Protein AF-0000000073275368 (afdb_homodimer)

Solvent-accessible surface area (backbone atoms only — not comparable to full-atom values): 5603 Å² total; per-residue (Å²): 132,62,65,80,76,40,55,69,23,54,44,51,19,54,52,48,51,50,52,37,61,74,64,67,55,52,58,68,40,50,48,51,12,46,50,54,40,43,51,54,43,50,50,51,50,51,57,58,66,71,100,135,62,64,81,77,40,56,69,23,54,44,52,20,53,52,47,51,50,54,38,61,76,65,66,56,52,60,67,41,50,49,50,10,46,50,54,40,42,50,54,42,51,51,51,53,51,57,58,64,68,101

Radius of gyration: 14.23 Å; Cα contacts (8 Å, |Δi|>4): 71; chains: 2; bounding box: 40×44×33 Å

Sequence (102 aa):
MELKDAPKSVQLAVDLIYLFETNHIDPNTVLEALEIVRVDYEKKRDNQTANMELKDAPKSVQLAVDLIYLFETNHIDPNTVLEALEIVRVDYEKKRDNQTAN

Organism: Proteus mirabilis (strain HI4320) (NCBI:txid529507)

Nearest PDB structures (foldseek):
  1o22-assembly1_A-2  TM=7.172E-01  e=5.271E+00  T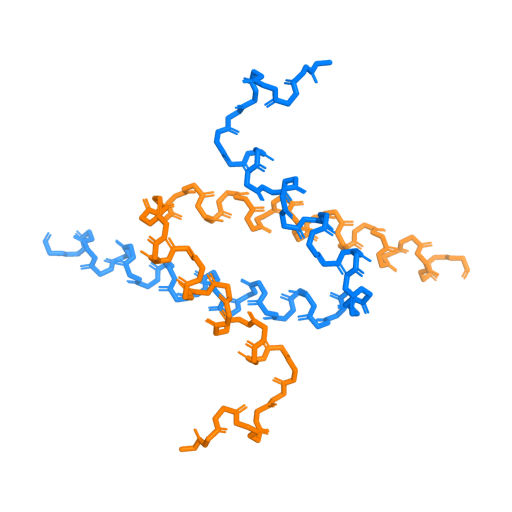hermotoga maritima

InterPro domains:
  IPR019630 Protein of unknown function DUF2496, YbaM-related [NF008266] (1-44)
  IPR019630 Protein of unknown function DUF2496, YbaM-related [PF10689] (3-44)

pLDDT: mean 89.16, std 14.5, range [40.78, 98.31]

Secondary structure (DSSP, 8-state):
--GGGS-HHHHHHHHHHHHHHHTT--HHHHHHHHHHHHHHHHHHHHHHHH-/--TTSS-HHHHHHHHHHHHHHHTT--HHHHHHHHHHHHHHHHHHHHHHHH-

Structure (mmCIF, N/CA/C/O backbone):
data_AF-0000000073275368-model_v1
#
loop_
_entity.id
_entity.type
_entity.pdbx_description
1 polymer 'DUF2496 domain-containing protein'
#
loop_
_atom_site.group_PDB
_atom_site.id
_atom_site.type_symbol
_atom_site.label_atom_id
_atom_site.label_alt_id
_atom_site.label_comp_id
_atom_site.label_asym_id
_atom_site.label_entity_id
_atom_site.label_seq_id
_atom_site.pdbx_PDB_ins_code
_atom_site.Cartn_x
_atom_site.Cartn_y
_atom_site.Cartn_z
_atom_site.occupancy
_atom_site.B_iso_or_equiv
_atom_site.auth_seq_id
_atom_site.auth_comp_id
_atom_site.auth_asym_id
_atom_site.auth_atom_id
_atom_site.pdbx_PDB_model_num
ATOM 1 N N . MET A 1 1 ? 19.766 12.141 -2.111 1 40.78 1 MET A N 1
ATOM 2 C CA . MET A 1 1 ? 19.844 10.75 -2.566 1 40.78 1 MET A CA 1
ATOM 3 C C . MET A 1 1 ? 18.672 10.406 -3.467 1 40.78 1 MET A C 1
ATOM 5 O O . MET A 1 1 ? 17.516 10.68 -3.119 1 40.78 1 MET A O 1
ATOM 9 N N . GLU A 1 2 ? 18.875 10.328 -4.801 1 51.5 2 GLU A N 1
ATOM 10 C CA . GLU A 1 2 ? 17.875 10.359 -5.867 1 51.5 2 GLU A CA 1
ATOM 11 C C . GLU A 1 2 ? 17.062 9.07 -5.895 1 51.5 2 GLU A C 1
ATOM 13 O O . GLU A 1 2 ? 17.547 8.016 -5.477 1 51.5 2 GLU A O 1
ATOM 18 N N . LEU A 1 3 ? 15.797 9.25 -5.746 1 66.75 3 LEU A N 1
ATOM 19 C CA . LEU A 1 3 ? 14.828 8.164 -5.836 1 66.75 3 LEU A CA 1
ATOM 20 C C . LEU A 1 3 ? 15.227 7.176 -6.93 1 66.75 3 LEU A C 1
ATOM 22 O O . LEU A 1 3 ? 14.844 6.004 -6.875 1 66.75 3 LEU A O 1
ATOM 26 N N . LYS A 1 4 ? 16.094 7.668 -7.801 1 67.69 4 LYS A N 1
ATOM 27 C CA . LYS A 1 4 ? 16.422 6.836 -8.961 1 67.69 4 LYS A CA 1
ATOM 28 C C . LYS A 1 4 ? 17.344 5.688 -8.562 1 67.69 4 LYS A C 1
ATOM 30 O O . LYS A 1 4 ? 17.344 4.637 -9.211 1 67.69 4 LYS A O 1
ATOM 35 N N . ASP A 1 5 ? 18.031 6.105 -7.59 1 77.94 5 ASP A N 1
ATOM 36 C CA . ASP A 1 5 ? 18.953 5.055 -7.168 1 77.94 5 ASP A CA 1
ATOM 37 C C . ASP A 1 5 ? 18.312 4.172 -6.094 1 77.94 5 ASP A C 1
ATOM 39 O O . ASP A 1 5 ? 18.906 3.172 -5.68 1 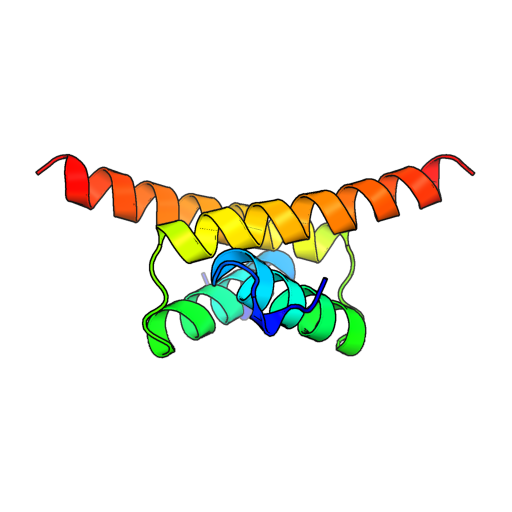77.94 5 ASP A O 1
ATOM 43 N N . ALA A 1 6 ? 17.234 4.473 -5.871 1 85.69 6 ALA A N 1
ATOM 44 C CA . ALA A 1 6 ? 16.562 3.74 -4.801 1 85.69 6 ALA A CA 1
ATOM 45 C C . ALA A 1 6 ? 16 2.422 -5.312 1 85.69 6 ALA A C 1
ATOM 47 O O . ALA A 1 6 ? 15.711 2.283 -6.504 1 85.69 6 ALA A O 1
ATOM 48 N N . PRO A 1 7 ? 15.938 1.483 -4.309 1 92.44 7 PRO A N 1
ATOM 49 C CA . PRO A 1 7 ? 15.359 0.191 -4.68 1 92.44 7 PRO A CA 1
ATOM 50 C C . PRO A 1 7 ? 13.938 0.318 -5.234 1 92.44 7 PRO A C 1
ATOM 52 O O . PRO A 1 7 ? 13.266 1.32 -4.988 1 92.44 7 PRO A O 1
ATOM 55 N N . LYS A 1 8 ? 13.531 -0.544 -6.074 1 94.31 8 LYS A N 1
ATOM 56 C CA . LYS A 1 8 ? 12.211 -0.546 -6.711 1 94.31 8 LYS A CA 1
ATOM 57 C C . LYS A 1 8 ? 11.109 -0.32 -5.688 1 94.31 8 LYS A C 1
ATOM 59 O O . LYS A 1 8 ? 10.117 0.356 -5.973 1 94.31 8 LYS A O 1
ATOM 64 N N . SER A 1 9 ? 11.328 -0.845 -4.473 1 97.5 9 SER A N 1
ATOM 65 C CA . SER A 1 9 ? 10.367 -0.696 -3.387 1 97.5 9 SER A CA 1
ATOM 66 C C . SER A 1 9 ? 10.195 0.767 -2.99 1 97.5 9 SER A C 1
ATOM 68 O O . SER A 1 9 ? 9.078 1.227 -2.744 1 97.5 9 SER A O 1
ATOM 70 N N . VAL A 1 10 ? 11.273 1.451 -3.021 1 96.31 10 VAL A N 1
ATOM 71 C CA . VAL A 1 10 ? 11.25 2.859 -2.643 1 96.31 10 VAL A CA 1
ATOM 72 C C . VAL A 1 10 ? 10.547 3.676 -3.725 1 96.31 10 VAL A C 1
ATOM 74 O O . VAL A 1 10 ? 9.75 4.566 -3.418 1 96.31 10 VAL A O 1
ATOM 77 N N . GLN A 1 11 ? 10.828 3.334 -4.93 1 95.69 11 GLN A N 1
ATOM 78 C CA . GLN A 1 11 ? 10.195 4.027 -6.047 1 95.69 11 GLN A CA 1
ATOM 79 C C . GLN A 1 11 ? 8.688 3.805 -6.055 1 95.69 11 GLN A C 1
ATOM 81 O O . GLN A 1 11 ? 7.918 4.746 -6.258 1 95.69 11 GLN A O 1
ATOM 86 N N . LEU A 1 12 ? 8.273 2.514 -5.82 1 97.5 12 LEU A N 1
ATOM 87 C CA . LEU A 1 12 ? 6.855 2.178 -5.758 1 97.5 12 LEU A CA 1
ATOM 88 C C . LEU A 1 12 ? 6.18 2.885 -4.586 1 97.5 12 LEU A C 1
ATOM 90 O O . LEU A 1 12 ? 5.066 3.398 -4.727 1 97.5 12 LEU A O 1
ATOM 94 N N . ALA A 1 13 ? 6.883 2.99 -3.477 1 97.75 13 ALA A N 1
ATOM 95 C CA . ALA A 1 13 ? 6.348 3.66 -2.295 1 97.75 13 ALA A CA 1
ATOM 96 C C . ALA A 1 13 ? 6.07 5.137 -2.576 1 97.75 13 ALA A C 1
ATOM 98 O O . ALA A 1 13 ? 5.004 5.648 -2.236 1 97.75 13 ALA A O 1
ATOM 99 N N . VAL A 1 14 ? 7.023 5.73 -3.238 1 96.19 14 VAL A N 1
ATOM 100 C CA . VAL A 1 14 ? 6.918 7.152 -3.551 1 96.19 14 VAL A CA 1
ATOM 101 C C . VAL A 1 14 ? 5.734 7.387 -4.488 1 96.19 14 VAL A C 1
ATOM 103 O O . VAL A 1 14 ? 4.984 8.352 -4.316 1 96.19 14 VAL A O 1
ATOM 106 N N . ASP A 1 15 ? 5.523 6.461 -5.426 1 96.88 15 ASP A N 1
ATOM 107 C CA . ASP A 1 15 ? 4.398 6.559 -6.352 1 96.88 15 ASP A CA 1
ATOM 108 C C . ASP A 1 15 ? 3.068 6.434 -5.613 1 96.88 15 ASP A C 1
ATOM 110 O O . ASP A 1 15 ? 2.141 7.211 -5.859 1 96.88 15 ASP A O 1
ATOM 114 N N . LEU A 1 16 ? 3.047 5.574 -4.664 1 97.88 16 LEU A N 1
ATOM 115 C CA . LEU A 1 16 ? 1.827 5.336 -3.9 1 97.88 16 LEU A CA 1
ATOM 116 C C . LEU A 1 16 ? 1.513 6.52 -2.992 1 97.88 16 LEU A C 1
ATOM 118 O O . LEU A 1 16 ? 0.36 6.949 -2.902 1 97.88 16 LEU A O 1
ATOM 122 N N . ILE A 1 17 ? 2.561 7.082 -2.264 1 97.5 17 ILE A N 1
ATOM 123 C CA . ILE A 1 17 ? 2.381 8.234 -1.393 1 97.5 17 ILE A CA 1
ATOM 124 C C . ILE A 1 17 ? 1.823 9.406 -2.197 1 97.5 17 ILE A C 1
ATOM 126 O O . ILE A 1 17 ? 0.873 10.07 -1.769 1 97.5 17 ILE A O 1
ATOM 130 N N . TYR A 1 18 ? 2.361 9.555 -3.404 1 96.44 18 TYR A N 1
ATOM 131 C CA . TYR A 1 18 ? 1.892 10.617 -4.285 1 96.44 18 TYR A CA 1
ATOM 132 C C . TYR A 1 18 ? 0.444 10.383 -4.699 1 96.44 18 TYR A C 1
ATOM 134 O O . TYR A 1 18 ? -0.377 11.305 -4.652 1 96.44 18 TYR A O 1
ATOM 142 N N . LEU A 1 19 ? 0.137 9.078 -5.043 1 96.38 19 LEU A N 1
ATOM 143 C CA . LEU A 1 19 ? -1.206 8.695 -5.465 1 96.38 19 LEU A CA 1
ATOM 144 C C . LEU A 1 19 ? -2.219 8.945 -4.352 1 96.38 19 LEU A C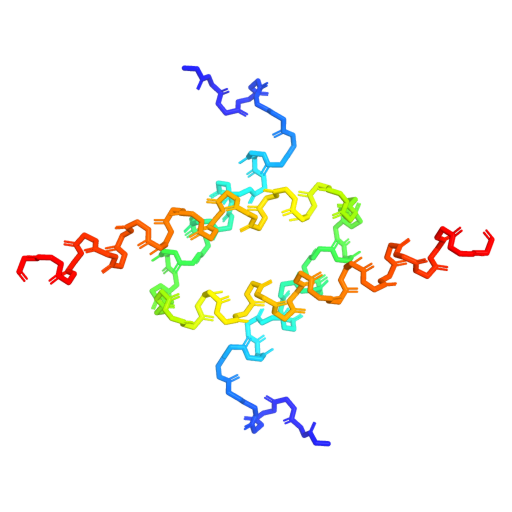 1
ATOM 146 O O . LEU A 1 19 ? -3.281 9.523 -4.594 1 96.38 19 LEU A O 1
ATOM 150 N N . PHE A 1 20 ? -1.87 8.609 -3.07 1 97.31 20 PHE A N 1
ATOM 151 C CA . PHE A 1 20 ? -2.781 8.75 -1.941 1 97.31 20 PHE A CA 1
ATOM 152 C C . PHE A 1 20 ? -2.938 10.211 -1.547 1 97.31 20 PHE A C 1
ATOM 154 O O . PHE A 1 20 ? -4.043 10.664 -1.242 1 97.31 20 PHE A O 1
ATOM 161 N N . GLU A 1 21 ? -1.845 10.961 -1.562 1 95.88 21 GLU A N 1
ATOM 162 C CA . GLU A 1 21 ? -1.872 12.367 -1.181 1 95.88 21 GLU A CA 1
ATOM 163 C C . GLU A 1 21 ? -2.643 13.203 -2.201 1 95.88 21 GLU A C 1
ATOM 165 O O . GLU A 1 21 ? -3.432 14.07 -1.829 1 95.88 21 GLU A O 1
ATOM 170 N N . THR A 1 22 ? -2.48 12.875 -3.471 1 95.69 22 THR A N 1
ATOM 171 C CA . THR A 1 22 ? -3.143 13.625 -4.531 1 95.69 22 THR A CA 1
ATOM 172 C C . THR A 1 22 ? -4.641 13.336 -4.547 1 95.69 22 THR A C 1
ATOM 174 O O . THR A 1 22 ? -5.438 14.188 -4.949 1 95.69 22 THR A O 1
ATOM 177 N N . ASN A 1 23 ? -5.008 12.141 -4.098 1 95.38 23 ASN A N 1
ATOM 178 C CA . ASN A 1 23 ? -6.41 11.734 -4.07 1 95.38 23 ASN A CA 1
ATOM 179 C C . ASN A 1 23 ? -7.039 11.984 -2.705 1 95.38 23 ASN A C 1
ATOM 181 O O . ASN A 1 23 ? -8.195 11.625 -2.473 1 95.38 23 ASN A O 1
ATOM 185 N N . HIS A 1 24 ? -6.289 12.727 -1.859 1 94.38 24 HIS A N 1
ATOM 186 C CA . HIS A 1 24 ? -6.766 13.102 -0.533 1 94.38 24 HIS A CA 1
ATOM 187 C C . HIS A 1 24 ? -7.355 11.906 0.206 1 94.38 24 HIS A C 1
ATOM 189 O O . HIS A 1 24 ? -8.43 12.008 0.801 1 94.38 24 HIS A O 1
ATOM 195 N N . ILE A 1 25 ? -6.684 10.82 0.191 1 95.56 25 ILE A N 1
ATOM 196 C CA . ILE A 1 25 ? -7.125 9.609 0.882 1 95.56 25 ILE A CA 1
ATOM 197 C C . ILE A 1 25 ? -6.805 9.719 2.371 1 95.56 25 ILE A C 1
ATOM 199 O O . ILE A 1 25 ? -5.715 10.156 2.746 1 95.56 25 ILE A O 1
ATOM 203 N N . ASP A 1 26 ? -7.777 9.359 3.184 1 94.44 26 ASP A N 1
ATOM 204 C CA . ASP A 1 26 ? -7.586 9.391 4.629 1 94.44 26 ASP A CA 1
ATOM 205 C C . ASP A 1 26 ? -6.488 8.414 5.059 1 94.44 26 ASP A C 1
ATOM 207 O O . ASP A 1 26 ? -6.426 7.285 4.566 1 94.44 26 ASP A O 1
ATOM 211 N N . PRO A 1 27 ? -5.578 8.867 5.879 1 95.25 27 PRO A N 1
ATOM 212 C CA . PRO A 1 27 ? -4.496 8.008 6.359 1 95.25 27 PRO A CA 1
ATOM 213 C C . PRO A 1 27 ? -5.004 6.684 6.93 1 95.25 27 PRO A C 1
ATOM 215 O O . PRO A 1 27 ? -4.371 5.641 6.734 1 95.25 27 PRO A O 1
ATOM 218 N N . ASN A 1 28 ? -6.105 6.699 7.637 1 95.25 28 ASN A N 1
ATOM 219 C CA . ASN A 1 28 ? -6.68 5.48 8.203 1 95.25 28 ASN A CA 1
ATOM 220 C C . ASN A 1 28 ? -7.141 4.52 7.109 1 95.25 28 ASN A C 1
ATOM 222 O O . ASN A 1 28 ? -6.93 3.309 7.215 1 95.25 28 ASN A O 1
ATOM 226 N N . THR A 1 29 ? -7.711 5.113 6.16 1 97.06 29 THR A N 1
ATOM 227 C CA . THR A 1 29 ? -8.164 4.324 5.02 1 97.06 29 THR A CA 1
ATOM 228 C C . THR A 1 29 ? -6.98 3.711 4.281 1 97.06 29 THR A C 1
ATOM 230 O O . THR A 1 29 ? -7.023 2.545 3.889 1 97.06 29 THR A O 1
ATOM 233 N N . VAL A 1 30 ? -5.91 4.496 4.137 1 97.81 30 VAL A N 1
ATOM 234 C CA . VAL A 1 30 ? -4.691 4.043 3.473 1 97.81 30 VAL A CA 1
ATOM 235 C C . VAL A 1 30 ? -4.078 2.883 4.25 1 97.81 30 VAL A C 1
ATOM 237 O O . VAL A 1 30 ? -3.76 1.84 3.676 1 97.81 30 VAL A O 1
ATOM 240 N N . LEU A 1 31 ? -3.973 3.012 5.543 1 97.75 31 LEU A N 1
ATOM 241 C CA . LEU A 1 31 ? -3.342 2.01 6.395 1 97.75 31 LEU A CA 1
ATOM 242 C C . LEU A 1 31 ? -4.125 0.702 6.367 1 97.75 31 LEU A C 1
ATOM 244 O O . LEU A 1 31 ? -3.537 -0.378 6.297 1 97.75 31 LEU A O 1
ATOM 248 N N . GLU A 1 32 ? -5.445 0.871 6.43 1 96.88 32 GLU A N 1
ATOM 249 C CA . GLU A 1 32 ? -6.297 -0.312 6.383 1 96.88 32 GLU A CA 1
ATOM 250 C C . GLU A 1 32 ? -6.184 -1.023 5.039 1 96.88 32 GLU A C 1
ATOM 252 O O . GLU A 1 32 ? -6.105 -2.252 4.984 1 96.88 32 GLU A O 1
ATOM 257 N N . ALA A 1 33 ? -6.121 -0.27 3.975 1 98.06 33 ALA A N 1
ATOM 258 C CA . ALA A 1 33 ? -5.996 -0.832 2.633 1 98.06 33 ALA A CA 1
ATOM 259 C C . ALA A 1 33 ? -4.66 -1.551 2.461 1 98.06 33 ALA A C 1
ATOM 261 O O . ALA A 1 33 ? -4.605 -2.641 1.887 1 98.06 33 ALA A O 1
ATOM 262 N N . LEU A 1 34 ? -3.627 -0.935 2.961 1 98.31 34 LEU A N 1
ATOM 263 C CA . LEU A 1 34 ? -2.293 -1.515 2.844 1 98.31 34 LEU A CA 1
ATOM 264 C C . LEU A 1 34 ? -2.225 -2.865 3.547 1 98.31 34 LEU A C 1
ATOM 266 O O . LEU A 1 34 ? -1.552 -3.785 3.074 1 98.31 34 LEU A O 1
ATOM 270 N N . GLU A 1 35 ? -2.92 -2.967 4.668 1 97.56 35 GLU A N 1
ATOM 271 C CA . GLU A 1 35 ? -2.945 -4.223 5.41 1 97.56 35 GLU A CA 1
ATOM 272 C C . GLU A 1 35 ? -3.617 -5.328 4.602 1 97.56 35 GLU A C 1
ATOM 274 O O . GLU A 1 35 ? -3.139 -6.465 4.574 1 97.56 35 GLU A O 1
ATOM 279 N N . ILE A 1 36 ? -4.676 -4.961 3.943 1 97.38 36 ILE A N 1
ATOM 280 C CA . ILE A 1 36 ? -5.422 -5.918 3.133 1 97.38 36 ILE A CA 1
ATOM 281 C C . ILE A 1 36 ? -4.555 -6.387 1.965 1 97.38 36 ILE A C 1
ATOM 283 O O . ILE A 1 36 ? -4.473 -7.586 1.687 1 97.38 36 ILE A O 1
ATOM 287 N N . VAL A 1 37 ? -3.844 -5.469 1.349 1 97.94 37 VAL A N 1
ATOM 288 C CA . VAL A 1 37 ? -2.971 -5.797 0.226 1 97.94 37 VAL A CA 1
ATOM 289 C C . VAL A 1 37 ? -1.799 -6.645 0.713 1 97.94 37 VAL A C 1
AT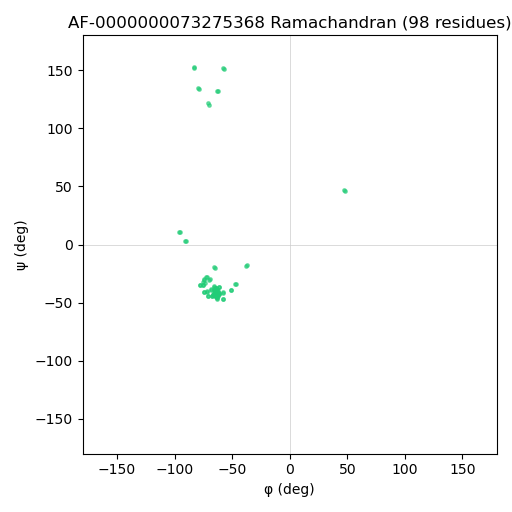OM 291 O O . VAL A 1 37 ? -1.442 -7.645 0.084 1 97.94 37 VAL A O 1
ATOM 294 N N . ARG A 1 38 ? -1.254 -6.246 1.799 1 97.56 38 ARG A N 1
ATOM 295 C CA . ARG A 1 38 ? -0.122 -6.961 2.381 1 97.56 38 ARG A CA 1
ATOM 296 C C . ARG A 1 38 ? -0.482 -8.414 2.662 1 97.56 38 ARG A C 1
ATOM 298 O O . ARG A 1 38 ? 0.267 -9.328 2.303 1 97.56 38 ARG A O 1
ATOM 305 N N . VAL A 1 39 ? -1.612 -8.648 3.26 1 96.25 39 VAL A N 1
ATOM 306 C CA . VAL A 1 39 ? -2.064 -9.984 3.639 1 96.25 39 VAL A CA 1
ATOM 307 C C . VAL A 1 39 ? -2.225 -10.852 2.391 1 96.25 39 VAL A C 1
ATOM 309 O O . VAL A 1 39 ? -1.812 -12.008 2.375 1 96.25 39 VAL A O 1
ATOM 312 N N . ASP A 1 40 ? -2.812 -10.172 1.361 1 96.69 40 ASP A N 1
ATOM 313 C CA . ASP A 1 40 ? -3.033 -10.914 0.124 1 96.69 40 ASP A CA 1
ATOM 314 C C . ASP A 1 40 ? -1.709 -11.352 -0.496 1 96.69 40 ASP A C 1
ATOM 316 O O . ASP A 1 40 ? -1.57 -12.5 -0.932 1 96.69 40 ASP A O 1
ATOM 320 N N . TYR A 1 41 ? -0.721 -10.578 -0.558 1 96.19 41 TYR A N 1
ATOM 321 C CA . TYR A 1 41 ? 0.572 -10.859 -1.17 1 96.19 41 TYR A CA 1
ATOM 322 C C . TYR A 1 41 ? 1.399 -11.789 -0.29 1 96.19 41 TYR A C 1
ATOM 324 O O . TYR A 1 41 ? 2.182 -12.602 -0.794 1 96.19 41 TYR A O 1
ATOM 332 N N . GLU A 1 42 ? 1.291 -11.664 1.012 1 95.38 42 GLU A N 1
ATOM 333 C CA . GLU A 1 42 ? 1.981 -12.562 1.929 1 95.38 42 GLU A CA 1
ATOM 334 C C . GLU A 1 42 ? 1.469 -13.992 1.785 1 95.38 42 GLU A C 1
ATOM 336 O O . GLU A 1 42 ? 2.252 -14.945 1.811 1 95.38 42 GLU A O 1
ATOM 341 N N . LYS A 1 43 ? 0.171 -14.094 1.697 1 92.81 43 LYS A N 1
ATOM 342 C CA . LYS A 1 43 ? -0.446 -15.406 1.52 1 92.81 43 LYS A CA 1
ATOM 343 C C . LYS A 1 43 ? -0.008 -16.047 0.206 1 92.81 43 LYS A C 1
ATOM 345 O O . LYS A 1 43 ? 0.286 -17.234 0.16 1 92.81 43 LYS A O 1
ATOM 350 N N . LYS A 1 44 ? 0.04 -15.164 -0.776 1 89.5 44 LYS A N 1
ATOM 351 C CA . LYS A 1 44 ? 0.441 -15.648 -2.096 1 89.5 44 LYS A CA 1
ATOM 352 C C . LYS A 1 44 ? 1.897 -16.094 -2.098 1 89.5 44 LYS A C 1
ATOM 354 O O . LYS A 1 44 ? 2.234 -17.125 -2.709 1 89.5 44 LYS A O 1
ATOM 359 N N . ARG A 1 45 ? 2.639 -15.32 -1.49 1 87.5 45 ARG A N 1
ATOM 360 C CA . ARG A 1 45 ? 4.062 -15.633 -1.399 1 87.5 45 ARG A CA 1
ATOM 361 C C . ARG A 1 45 ? 4.285 -16.922 -0.624 1 87.5 45 ARG A C 1
ATOM 363 O O . ARG A 1 45 ? 5.133 -17.734 -0.998 1 87.5 45 ARG A O 1
ATOM 370 N N . ASP A 1 46 ? 3.584 -17.016 0.493 1 89.31 46 ASP A N 1
ATOM 371 C CA . ASP A 1 46 ? 3.719 -18.188 1.348 1 89.31 46 ASP A CA 1
ATOM 372 C C . ASP A 1 46 ? 3.209 -19.438 0.64 1 89.31 46 ASP A C 1
ATOM 374 O O . ASP A 1 46 ? 3.709 -20.547 0.878 1 89.31 46 ASP A O 1
ATOM 378 N N . ASN A 1 47 ? 2.148 -19.234 -0.15 1 85.56 47 ASN A N 1
ATOM 379 C CA . ASN A 1 47 ? 1.596 -20.359 -0.902 1 85.56 47 ASN A CA 1
ATOM 380 C C . ASN A 1 47 ? 2.533 -20.797 -2.021 1 85.56 47 ASN A C 1
ATOM 382 O O . ASN A 1 47 ? 2.49 -21.953 -2.457 1 85.56 47 ASN A O 1
ATOM 386 N N . GLN A 1 48 ? 3.246 -19.922 -2.527 1 72.25 48 GLN A N 1
ATOM 387 C CA . GLN A 1 48 ? 4.203 -20.266 -3.572 1 72.25 48 GLN A CA 1
ATOM 388 C C . GLN A 1 48 ? 5.406 -21 -2.994 1 72.25 48 GLN A C 1
ATOM 390 O O . GLN A 1 48 ? 6.027 -21.828 -3.678 1 72.25 48 GLN A O 1
ATOM 395 N N . THR A 1 49 ? 5.832 -20.656 -1.703 1 64.19 49 THR A N 1
ATOM 396 C CA . THR A 1 49 ? 6.984 -21.328 -1.117 1 64.19 49 THR A CA 1
ATOM 397 C C . THR A 1 49 ? 6.602 -22.719 -0.606 1 64.19 49 THR A C 1
ATOM 399 O O . THR A 1 49 ? 7.473 -23.562 -0.363 1 64.19 49 THR A O 1
ATOM 402 N N . ALA A 1 50 ? 5.367 -22.75 -0.116 1 57.97 50 ALA A N 1
ATOM 403 C CA . ALA A 1 50 ? 5.031 -24.062 0.415 1 57.97 50 ALA A CA 1
ATOM 404 C C . ALA A 1 50 ? 5 -25.109 -0.695 1 57.97 50 ALA A C 1
ATOM 406 O O . ALA A 1 50 ? 5.172 -26.312 -0.436 1 57.97 50 ALA A O 1
ATOM 407 N N . ASN A 1 51 ? 4.875 -24.859 -1.883 1 44.66 51 ASN A N 1
ATOM 408 C CA . ASN A 1 51 ? 4.957 -26.031 -2.746 1 44.66 51 ASN A CA 1
ATOM 409 C C . ASN A 1 51 ? 6.371 -26.219 -3.289 1 44.66 51 ASN A C 1
ATOM 411 O O . ASN A 1 51 ? 7.004 -25.266 -3.74 1 44.66 51 ASN A O 1
ATOM 415 N N . MET B 1 1 ? -20.547 -10.633 -2.266 1 40.84 1 MET B N 1
ATOM 416 C CA . MET B 1 1 ? -20.531 -9.406 -1.469 1 40.84 1 MET B CA 1
ATOM 417 C C . MET B 1 1 ? -19.781 -8.297 -2.197 1 40.84 1 MET B C 1
ATOM 419 O O . MET B 1 1 ? -18.672 -8.508 -2.686 1 40.84 1 MET B O 1
ATOM 423 N N . GLU B 1 2 ? -20.516 -7.344 -2.818 1 51.91 2 GLU B N 1
ATOM 424 C CA . GLU B 1 2 ? -20.062 -6.391 -3.83 1 51.91 2 GLU B CA 1
ATOM 425 C C . GLU B 1 2 ? -19.125 -5.352 -3.232 1 51.91 2 GLU B C 1
ATOM 427 O O . GLU B 1 2 ? -19.203 -5.047 -2.041 1 51.91 2 GLU B O 1
ATOM 432 N N . LEU B 1 3 ? -17.953 -5.336 -3.76 1 67 3 LEU B N 1
ATOM 433 C CA . LEU B 1 3 ? -16.922 -4.367 -3.396 1 67 3 LEU B CA 1
ATOM 434 C C . LEU B 1 3 ? -17.547 -2.994 -3.135 1 67 3 LEU B C 1
ATOM 436 O O . LEU B 1 3 ? -16.938 -2.16 -2.457 1 67 3 LEU B O 1
ATOM 440 N N . LYS B 1 4 ? -18.766 -2.871 -3.631 1 68.38 4 LYS B N 1
ATOM 441 C CA . LYS B 1 4 ? -19.375 -1.545 -3.553 1 68.38 4 LYS B CA 1
ATOM 442 C C . LYS B 1 4 ? -19.812 -1.224 -2.129 1 68.38 4 LYS B C 1
ATOM 444 O O . LYS B 1 4 ? -19.859 -0.057 -1.735 1 68.38 4 LYS B O 1
ATOM 449 N N . ASP B 1 5 ? -20.109 -2.336 -1.591 1 78.5 5 ASP B N 1
ATOM 450 C CA . ASP B 1 5 ? -20.562 -2.1 -0.223 1 78.5 5 ASP B CA 1
ATOM 451 C C . ASP B 1 5 ? -19.391 -2.172 0.76 1 78.5 5 ASP B C 1
ATOM 453 O O . ASP B 1 5 ? -19.562 -1.907 1.952 1 78.5 5 ASP B O 1
ATOM 457 N N . ALA B 1 6 ? -18.391 -2.332 0.246 1 85.81 6 ALA B N 1
ATOM 458 C CA . ALA B 1 6 ? -17.219 -2.49 1.102 1 85.81 6 ALA B CA 1
ATOM 459 C C . ALA B 1 6 ? -16.672 -1.135 1.532 1 85.81 6 ALA B C 1
ATOM 461 O O . ALA B 1 6 ? -16.875 -0.129 0.847 1 85.81 6 ALA B O 1
ATOM 462 N N . PRO B 1 7 ? -16.016 -1.222 2.756 1 92.56 7 PRO B N 1
ATOM 463 C CA . PRO B 1 7 ? -15.406 0.018 3.242 1 92.56 7 PRO B CA 1
ATOM 464 C C . PRO B 1 7 ? -14.391 0.599 2.264 1 92.56 7 PRO B C 1
ATOM 466 O O . PRO B 1 7 ? -13.883 -0.118 1.398 1 92.56 7 PRO B O 1
ATOM 469 N N . LYS B 1 8 ? -14.203 1.851 2.256 1 94.31 8 LYS B N 1
ATOM 470 C CA . LYS B 1 8 ? -13.281 2.555 1.363 1 94.31 8 LYS B CA 1
ATOM 471 C C . LYS B 1 8 ? -11.922 1.873 1.326 1 94.31 8 LYS B C 1
ATOM 473 O O . LYS B 1 8 ? -11.273 1.816 0.277 1 94.31 8 LYS B O 1
ATOM 478 N N . SER B 1 9 ? -11.523 1.311 2.475 1 97.5 9 SER B N 1
ATOM 479 C CA . SER B 1 9 ? -10.25 0.606 2.588 1 97.5 9 SER B CA 1
ATOM 480 C C . SER B 1 9 ? -10.219 -0.625 1.688 1 97.5 9 SER B C 1
ATOM 482 O O . SER B 1 9 ? -9.203 -0.9 1.04 1 97.5 9 SER B O 1
ATOM 484 N N . VAL B 1 10 ? -11.32 -1.264 1.619 1 96.38 10 VAL B N 1
ATOM 485 C CA . VAL B 1 10 ? -11.414 -2.475 0.811 1 96.38 10 VAL B CA 1
ATOM 486 C C . VAL B 1 10 ? -11.383 -2.111 -0.672 1 96.38 10 VAL B C 1
ATOM 488 O O . VAL B 1 10 ? -10.719 -2.777 -1.468 1 96.38 10 VAL B O 1
ATOM 491 N N . GLN B 1 11 ? -12.055 -1.066 -0.98 1 95.81 11 GLN B N 1
ATOM 492 C CA . GLN B 1 11 ? -12.086 -0.608 -2.365 1 95.81 11 GLN B CA 1
ATOM 493 C C . GLN B 1 11 ? -10.695 -0.168 -2.826 1 95.81 11 GLN B C 1
ATOM 495 O O . GLN B 1 11 ? -10.273 -0.507 -3.932 1 95.81 11 GLN B O 1
ATOM 500 N N . LEU B 1 12 ? -9.992 0.605 -1.938 1 97.5 12 LEU B N 1
ATOM 501 C CA . LEU B 1 12 ? -8.633 1.051 -2.24 1 97.5 12 LEU B CA 1
ATOM 502 C C . LEU B 1 12 ? -7.688 -0.137 -2.369 1 97.5 12 LEU B C 1
ATOM 504 O O . LEU B 1 12 ? -6.844 -0.171 -3.271 1 97.5 12 LEU B O 1
ATOM 508 N N . ALA B 1 13 ? -7.875 -1.136 -1.531 1 97.75 13 ALA B N 1
ATOM 509 C CA . ALA B 1 13 ? -7.039 -2.334 -1.567 1 97.75 13 ALA B CA 1
ATOM 510 C C . ALA B 1 13 ? -7.188 -3.064 -2.898 1 97.75 13 ALA B C 1
ATOM 512 O O . ALA B 1 13 ? -6.191 -3.453 -3.516 1 97.75 13 ALA B O 1
ATOM 513 N N . VAL B 1 14 ? -8.422 -3.168 -3.318 1 96.19 14 VAL B N 1
ATOM 514 C CA . VAL B 1 14 ? -8.719 -3.875 -4.559 1 96.19 14 VAL B CA 1
ATOM 515 C C . VAL B 1 14 ? -8.094 -3.135 -5.738 1 96.19 14 VAL B C 1
ATOM 517 O O . VAL B 1 14 ? -7.531 -3.76 -6.645 1 96.19 14 VAL B O 1
ATOM 520 N N . ASP B 1 15 ? -8.117 -1.808 -5.672 1 96.81 15 ASP B N 1
ATOM 521 C CA . ASP B 1 15 ? -7.512 -0.996 -6.723 1 96.81 15 ASP B CA 1
ATOM 522 C C . ASP B 1 15 ? -6 -1.19 -6.766 1 96.81 15 ASP B C 1
ATOM 524 O O . ASP B 1 15 ? -5.422 -1.36 -7.84 1 96.81 15 ASP B O 1
ATOM 528 N N . LEU B 1 16 ? -5.422 -1.291 -5.625 1 97.94 16 LEU B N 1
ATOM 529 C CA . LEU B 1 16 ? -3.975 -1.448 -5.523 1 97.94 16 LEU B CA 1
ATOM 530 C C . LEU B 1 16 ? -3.545 -2.834 -5.996 1 97.94 16 LEU B C 1
ATOM 532 O O . LEU B 1 16 ? -2.559 -2.967 -6.723 1 97.94 16 LEU B O 1
ATOM 536 N N . ILE B 1 17 ? -4.297 -3.92 -5.562 1 97.56 17 ILE B N 1
ATOM 537 C CA . ILE B 1 17 ? -3.998 -5.285 -5.98 1 97.56 17 ILE B CA 1
ATOM 538 C C . ILE B 1 17 ? -4.047 -5.383 -7.504 1 97.56 17 ILE B C 1
ATOM 540 O O . ILE B 1 17 ? -3.145 -5.949 -8.125 1 97.56 17 ILE B O 1
ATOM 544 N N . TYR B 1 18 ? -5.051 -4.719 -8.07 1 96.44 18 TYR B N 1
ATOM 545 C CA . TYR B 1 18 ? -5.188 -4.707 -9.523 1 96.44 18 TYR B CA 1
ATOM 546 C C . TYR B 1 18 ? -4.02 -3.979 -10.172 1 96.44 18 TYR B C 1
ATOM 548 O O . TYR B 1 18 ? -3.439 -4.469 -11.148 1 96.44 18 TYR B O 1
ATOM 556 N N . LEU B 1 19 ? -3.648 -2.797 -9.555 1 96.31 19 LEU B N 1
ATOM 557 C CA . LEU B 1 19 ? -2.549 -1.983 -10.07 1 96.31 19 LEU B CA 1
ATOM 558 C C . LEU B 1 19 ? -1.237 -2.762 -10.039 1 96.31 19 LEU B C 1
ATOM 560 O O . LEU B 1 19 ? -0.495 -2.771 -11.023 1 96.31 19 LEU B O 1
ATOM 564 N N . PHE B 1 20 ? -0.948 -3.527 -8.938 1 97.31 20 PHE B N 1
ATOM 565 C CA . PHE B 1 20 ? 0.302 -4.258 -8.773 1 97.31 20 PHE B CA 1
ATOM 566 C C . PHE B 1 20 ? 0.327 -5.492 -9.672 1 97.31 20 PHE B C 1
ATOM 568 O O . PHE B 1 20 ? 1.354 -5.805 -10.273 1 97.31 20 PHE B O 1
ATOM 575 N N . GLU B 1 21 ? -0.8 -6.184 -9.766 1 95.94 21 GLU B N 1
ATOM 576 C CA . GLU B 1 21 ? -0.886 -7.395 -10.578 1 95.94 21 GLU B CA 1
ATOM 577 C C . GLU B 1 21 ? -0.77 -7.074 -12.07 1 95.94 21 GLU B C 1
ATOM 579 O O . GLU B 1 21 ? -0.079 -7.773 -12.805 1 95.94 21 GLU B O 1
ATOM 584 N N . THR B 1 22 ? -1.377 -5.973 -12.477 1 95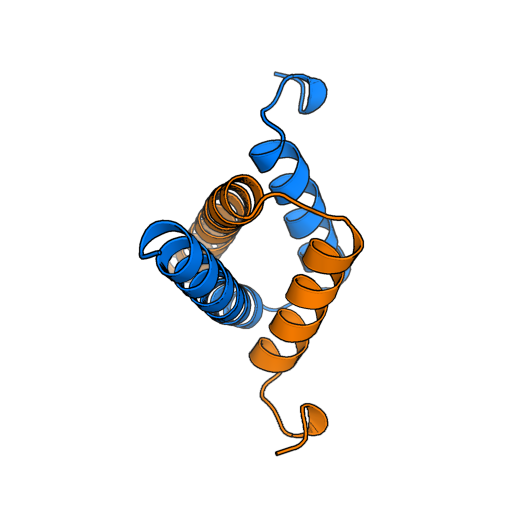.75 22 THR B N 1
ATOM 585 C CA . THR B 1 22 ? -1.361 -5.59 -13.891 1 95.75 22 THR B CA 1
ATOM 586 C C . THR B 1 22 ? 0.023 -5.094 -14.297 1 95.75 22 THR B C 1
ATOM 588 O O . THR B 1 22 ? 0.412 -5.219 -15.461 1 95.75 22 THR B O 1
ATOM 591 N N . ASN B 1 23 ? 0.764 -4.551 -13.328 1 95.31 23 ASN B N 1
ATOM 592 C CA . ASN B 1 23 ? 2.102 -4.031 -13.594 1 95.31 23 ASN B CA 1
ATOM 593 C C . ASN B 1 23 ? 3.178 -5.062 -13.266 1 95.31 23 ASN B C 1
ATOM 595 O O . ASN B 1 23 ? 4.371 -4.766 -13.344 1 95.31 23 ASN B O 1
ATOM 599 N N . HIS B 1 24 ? 2.717 -6.312 -13.016 1 94.5 24 HIS B N 1
ATOM 600 C CA . HIS B 1 24 ? 3.611 -7.434 -12.742 1 94.5 24 HIS B CA 1
ATOM 601 C C . HIS B 1 24 ? 4.66 -7.055 -11.703 1 94.5 24 HIS B C 1
ATOM 603 O O . HIS B 1 24 ? 5.848 -7.348 -11.875 1 94.5 24 HIS B O 1
ATOM 609 N N . ILE B 1 25 ? 4.262 -6.43 -10.641 1 95.62 25 ILE B N 1
ATOM 610 C CA . ILE B 1 25 ? 5.164 -6.039 -9.562 1 95.62 25 ILE B CA 1
ATOM 611 C C . ILE B 1 25 ? 5.461 -7.25 -8.68 1 95.62 25 ILE B C 1
ATOM 613 O O . ILE B 1 25 ? 4.559 -8.016 -8.344 1 95.62 25 ILE B O 1
ATOM 617 N N . ASP B 1 26 ? 6.73 -7.418 -8.375 1 94.5 26 ASP B N 1
ATOM 618 C CA . ASP B 1 26 ? 7.145 -8.516 -7.504 1 94.5 26 ASP B CA 1
ATOM 619 C C . ASP B 1 26 ? 6.52 -8.383 -6.117 1 94.5 26 ASP B C 1
ATOM 621 O O . ASP B 1 26 ? 6.477 -7.289 -5.551 1 94.5 26 ASP B O 1
ATOM 625 N N . PRO B 1 27 ? 5.965 -9.453 -5.617 1 95.31 27 PRO B N 1
ATOM 626 C CA . PRO B 1 27 ? 5.352 -9.438 -4.285 1 95.31 27 PRO B CA 1
ATOM 627 C C . PRO B 1 27 ? 6.285 -8.867 -3.219 1 95.31 27 PRO B C 1
ATOM 629 O O . PRO B 1 27 ? 5.84 -8.156 -2.316 1 95.31 27 PRO B O 1
ATOM 632 N N . ASN B 1 28 ? 7.566 -9.172 -3.271 1 95.31 28 ASN B N 1
ATOM 633 C CA . ASN B 1 28 ? 8.531 -8.656 -2.309 1 95.31 28 ASN B CA 1
ATOM 634 C C . ASN B 1 28 ? 8.68 -7.145 -2.412 1 95.31 28 ASN B C 1
ATOM 636 O O . ASN B 1 28 ? 8.766 -6.453 -1.396 1 95.31 28 ASN B O 1
ATOM 640 N N . THR B 1 29 ? 8.695 -6.742 -3.611 1 97.12 29 THR B N 1
ATOM 641 C CA . THR B 1 29 ? 8.781 -5.309 -3.863 1 97.12 29 THR B CA 1
ATOM 642 C C . THR B 1 29 ? 7.539 -4.59 -3.352 1 97.12 29 THR B C 1
ATOM 644 O O . THR B 1 29 ? 7.637 -3.521 -2.746 1 97.12 29 THR B O 1
ATOM 647 N N . VAL B 1 30 ? 6.375 -5.223 -3.572 1 97.81 30 VAL B N 1
ATOM 648 C CA . VAL B 1 30 ? 5.102 -4.672 -3.121 1 97.81 30 VAL B CA 1
ATOM 649 C C . VAL B 1 30 ? 5.086 -4.578 -1.598 1 97.81 30 VAL B C 1
ATOM 651 O O . VAL B 1 30 ? 4.766 -3.527 -1.036 1 97.81 30 VAL B O 1
ATOM 654 N N . LEU B 1 31 ? 5.496 -5.613 -0.929 1 97.75 31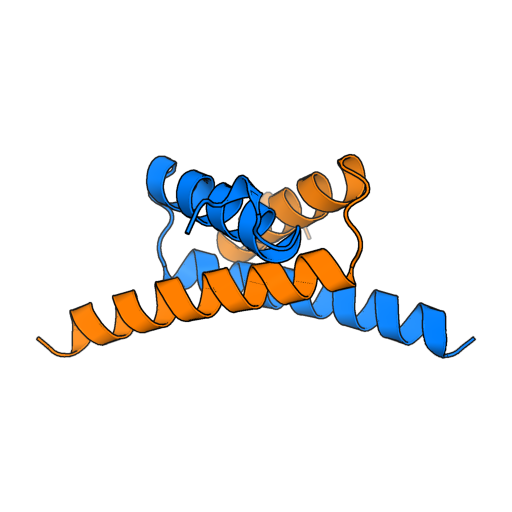 LEU B N 1
ATOM 655 C CA . LEU B 1 31 ? 5.469 -5.68 0.528 1 97.75 31 LEU B CA 1
ATOM 656 C C . LEU B 1 31 ? 6.406 -4.641 1.138 1 97.75 31 LEU B C 1
ATOM 658 O O . LEU B 1 31 ? 6.051 -3.979 2.115 1 97.75 31 LEU B O 1
ATOM 662 N N . GLU B 1 32 ? 7.586 -4.539 0.532 1 96.81 32 GLU B N 1
ATOM 663 C CA . GLU B 1 32 ? 8.555 -3.555 1.012 1 96.81 32 GLU B CA 1
ATOM 664 C C . GLU B 1 32 ? 8.039 -2.133 0.819 1 96.81 32 GLU B C 1
ATOM 666 O O . GLU B 1 32 ? 8.18 -1.289 1.707 1 96.81 32 GLU B O 1
ATOM 671 N N . ALA B 1 33 ? 7.402 -1.889 -0.3 1 98 33 ALA B N 1
ATOM 672 C CA . ALA B 1 33 ? 6.852 -0.568 -0.594 1 98 33 ALA B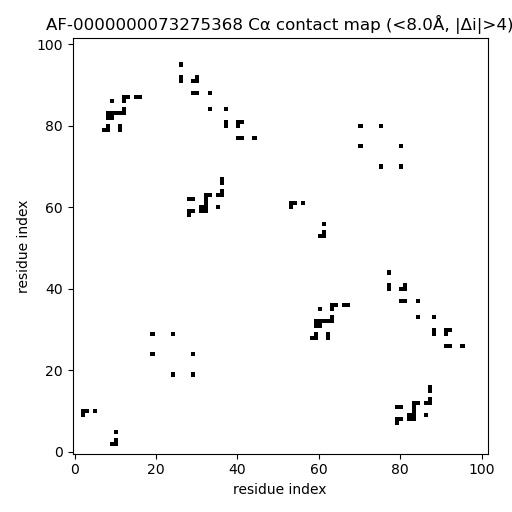 CA 1
ATOM 673 C C . ALA B 1 33 ? 5.723 -0.217 0.371 1 98 33 ALA B C 1
ATOM 675 O O . ALA B 1 33 ? 5.645 0.913 0.858 1 98 33 ALA B O 1
ATOM 676 N N . LEU B 1 34 ? 4.879 -1.183 0.622 1 98.31 34 LEU B N 1
ATOM 677 C CA . LEU B 1 34 ? 3.746 -0.963 1.517 1 98.31 34 LEU B CA 1
ATOM 678 C C . LEU B 1 34 ? 4.227 -0.586 2.914 1 98.31 34 LEU B C 1
ATOM 680 O O . LEU B 1 34 ? 3.604 0.24 3.586 1 98.31 34 LEU B O 1
ATOM 684 N N . GLU B 1 35 ? 5.324 -1.199 3.334 1 97.5 35 GLU B N 1
ATOM 685 C CA . GLU B 1 35 ? 5.883 -0.895 4.648 1 97.5 35 GLU B CA 1
ATOM 686 C C . GLU B 1 35 ? 6.367 0.552 4.719 1 97.5 35 GLU B C 1
ATOM 688 O O . GLU B 1 35 ? 6.141 1.236 5.719 1 97.5 35 GLU B O 1
ATOM 693 N N . ILE B 1 36 ? 6.977 0.982 3.664 1 97.31 36 ILE B N 1
ATOM 694 C CA . ILE B 1 36 ? 7.488 2.346 3.6 1 97.31 36 ILE B CA 1
ATOM 695 C C . ILE B 1 36 ? 6.328 3.338 3.637 1 97.31 36 ILE B C 1
ATOM 697 O O . ILE B 1 36 ? 6.367 4.32 4.379 1 97.31 36 ILE B O 1
ATOM 701 N N . VAL B 1 37 ? 5.27 3.033 2.912 1 97.94 37 VAL B N 1
ATOM 702 C CA . VAL B 1 37 ? 4.094 3.898 2.873 1 97.94 37 VAL B CA 1
ATOM 703 C C . VAL B 1 37 ? 3.402 3.889 4.234 1 97.94 37 VAL B C 1
ATOM 705 O O . VAL B 1 37 ? 3.016 4.941 4.746 1 97.94 37 VAL B O 1
ATOM 708 N N . ARG B 1 38 ? 3.275 2.744 4.777 1 97.5 38 ARG B N 1
ATOM 709 C CA . ARG B 1 38 ? 2.635 2.59 6.078 1 97.5 38 ARG B CA 1
ATOM 710 C C . ARG B 1 38 ? 3.344 3.422 7.141 1 97.5 38 ARG B C 1
ATOM 712 O O . ARG B 1 38 ? 2.701 4.148 7.902 1 97.5 38 ARG B O 1
ATOM 719 N N . VAL B 1 39 ? 4.645 3.363 7.188 1 96.25 39 VAL B N 1
ATOM 720 C CA . VAL B 1 39 ? 5.453 4.062 8.18 1 96.25 39 VAL B CA 1
ATOM 721 C C . VAL B 1 39 ? 5.254 5.57 8.039 1 96.25 39 VAL B C 1
ATOM 723 O O . VAL B 1 39 ? 5.098 6.277 9.039 1 96.25 39 VAL B O 1
ATOM 726 N N . ASP B 1 40 ? 5.234 5.977 6.73 1 96.62 40 ASP B N 1
ATOM 727 C CA . ASP B 1 40 ? 5.07 7.402 6.484 1 96.62 40 ASP B CA 1
ATOM 728 C C . ASP B 1 40 ? 3.717 7.898 6.992 1 96.62 40 ASP B C 1
ATOM 730 O O . ASP B 1 40 ? 3.635 8.945 7.633 1 96.62 40 ASP B O 1
ATOM 734 N N . TYR B 1 41 ? 2.664 7.23 6.797 1 96.12 41 TYR B N 1
ATOM 735 C CA . TYR B 1 41 ? 1.313 7.621 7.184 1 96.12 41 TYR B CA 1
ATOM 736 C C . TYR B 1 41 ? 1.106 7.453 8.688 1 96.12 41 TYR B C 1
ATOM 738 O O . TYR B 1 41 ? 0.356 8.211 9.305 1 96.12 41 TYR B O 1
ATOM 746 N N . GLU B 1 42 ? 1.704 6.453 9.289 1 95.38 42 GLU B N 1
ATOM 747 C CA . GLU B 1 42 ? 1.627 6.266 10.734 1 95.38 42 GLU B CA 1
ATOM 748 C C . GLU B 1 42 ? 2.299 7.418 11.477 1 95.38 42 GLU B C 1
ATOM 750 O O . GLU B 1 42 ? 1.788 7.887 12.5 1 95.38 42 GLU B O 1
ATOM 755 N N . LYS B 1 43 ? 3.443 7.789 10.969 1 92.75 43 LYS B N 1
ATOM 756 C CA . LYS B 1 43 ? 4.172 8.906 11.562 1 92.75 43 LYS B CA 1
ATOM 757 C C . LYS B 1 43 ? 3.369 10.203 11.461 1 92.75 43 LYS B C 1
ATOM 759 O O . LYS B 1 43 ? 3.314 10.977 12.422 1 92.75 43 LYS B O 1
ATOM 764 N N . LYS B 1 44 ? 2.75 10.312 10.297 1 89.38 44 LYS B N 1
ATOM 765 C CA . LYS B 1 44 ? 1.945 11.508 10.062 1 89.38 44 LYS B CA 1
ATOM 766 C C . LYS B 1 44 ? 0.73 11.539 10.984 1 89.38 44 LYS B C 1
ATOM 768 O O . LYS B 1 44 ? 0.371 12.602 11.508 1 89.38 44 LYS B O 1
ATOM 773 N N . ARG B 1 45 ? 0.175 10.438 11.07 1 87.62 45 ARG B N 1
ATOM 774 C CA . ARG B 1 45 ? -1.001 10.32 11.922 1 87.62 45 ARG B CA 1
ATOM 775 C C . ARG B 1 45 ? -0.644 10.586 13.383 1 87.62 45 ARG B C 1
ATOM 777 O O . ARG B 1 45 ? -1.4 11.242 14.102 1 87.62 45 ARG B O 1
ATOM 784 N N . ASP B 1 46 ? 0.459 9.977 13.797 1 89.12 46 ASP B N 1
ATOM 785 C CA . ASP B 1 46 ? 0.908 10.125 15.18 1 89.12 46 ASP B CA 1
ATOM 786 C C . ASP B 1 46 ? 1.313 11.57 15.477 1 89.12 46 ASP B C 1
ATOM 788 O O . ASP B 1 46 ? 1.162 12.039 16.594 1 89.12 46 ASP B O 1
ATOM 792 N N . ASN B 1 47 ? 1.915 12.188 14.461 1 85.19 47 ASN B N 1
ATOM 793 C CA . ASN B 1 47 ? 2.318 13.586 14.617 1 85.19 47 ASN B CA 1
ATOM 794 C C . ASN B 1 47 ? 1.109 14.516 14.688 1 85.19 47 ASN B C 1
ATOM 796 O O . ASN B 1 47 ? 1.193 15.602 15.258 1 85.19 47 ASN B O 1
ATOM 800 N N . GLN B 1 48 ? 0.104 14.156 14.078 1 71.81 48 GLN B N 1
ATOM 801 C CA . GLN B 1 48 ? -1.104 14.977 14.133 1 71.81 48 GLN B CA 1
ATOM 802 C C . GLN B 1 48 ? -1.809 14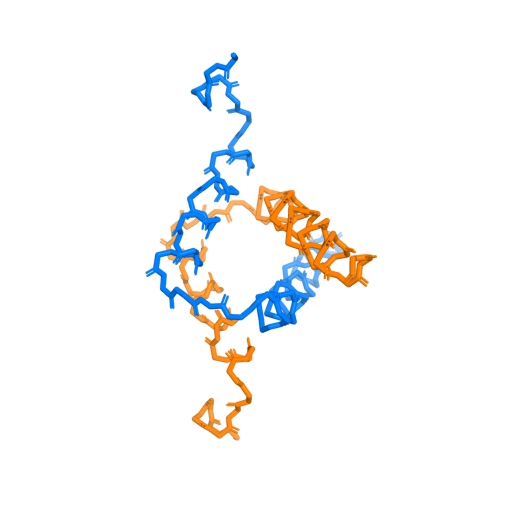.82 15.477 1 71.81 48 GLN B C 1
ATOM 804 O O . GLN B 1 48 ? -2.488 15.734 15.938 1 71.81 48 GLN B O 1
ATOM 809 N N . THR B 1 49 ? -1.731 13.594 16.125 1 63.88 49 THR B N 1
ATOM 810 C CA . THR B 1 49 ? -2.404 13.398 17.406 1 63.88 49 THR B CA 1
ATOM 811 C C . THR B 1 49 ? -1.597 14.023 18.531 1 63.88 49 THR B C 1
ATOM 813 O O . THR B 1 49 ? -2.127 14.266 19.625 1 63.88 49 THR B O 1
ATOM 816 N N . ALA B 1 50 ? -0.286 13.922 18.328 1 57.56 50 ALA B N 1
ATOM 817 C CA . ALA B 1 50 ? 0.479 14.469 19.453 1 57.56 50 ALA B CA 1
ATOM 818 C C . ALA B 1 50 ? 0.26 15.969 19.578 1 57.56 50 ALA B C 1
ATOM 820 O O . ALA B 1 50 ? 0.414 16.531 20.672 1 57.56 50 ALA B O 1
ATOM 821 N N . ASN B 1 51 ? -0.151 16.688 18.719 1 44.47 51 ASN B N 1
ATOM 822 C CA . ASN B 1 51 ? -0.355 18.062 19.141 1 44.47 51 ASN B CA 1
ATOM 823 C C . ASN B 1 51 ? -1.8 18.312 19.578 1 44.47 51 ASN B C 1
ATOM 825 O O . ASN B 1 51 ? -2.734 17.906 18.891 1 44.47 51 ASN B O 1
#

Foldseek 3Di:
DDCVPDDPVSVVVVVVVCVCVVVVHDPVRVVVVVVVVVVVVVVVVVVVVVD/DDCVPDDPVSVVVVVVVCVCVVVVPDPVNVVVVVVVVVVVVVVVVVVVVVD